Protein AF-A0A920TSF5-F1 (afdb_monomer_lite)

pLDDT: mean 94.47, std 6.19, range [56.66, 98.69]

Foldseek 3Di:
DALVVLVHDAADPVQCDDDDPVRVVVLVLCLLQPNDGNNVSVQLQVQLVVCVVVVNDPDSSRSSVVSNCCSPVSVSVVVVVVVVVVVPPD

Secondary structure (DSSP, 8-state):
--SGGGT-PPPPGGGG---SHHHHHHHHHHHHTT--SHHHHHHHHHHHHHHHHTT--SSHHHHHHHHHHHHHTSHHHHHHHHHHHHHH--

Radius of gyration: 13.88 Å; chains: 1; bounding box: 30×22×41 Å

Sequence (90 aa):
MTPEQLGLEPAALESLAGGEPEHNALVIQQVLEGQEGGARTAVVVNAAAAIAVADQSTSLQEGVRLAESSIDSGAASDALERLRMASNQR

Structure (mmCIF, N/CA/C/O backbone):
data_AF-A0A920TSF5-F1
#
_entry.id   AF-A0A920TSF5-F1
#
loop_
_atom_site.group_PDB
_atom_site.id
_atom_site.type_symbol
_atom_site.label_atom_id
_atom_site.label_alt_id
_atom_site.label_comp_id
_atom_site.label_asym_id
_atom_site.label_entity_id
_atom_site.label_seq_id
_atom_site.pdbx_PDB_ins_code
_atom_site.Cartn_x
_atom_site.Cartn_y
_atom_site.Cartn_z
_atom_site.occupancy
_atom_site.B_iso_or_equiv
_atom_site.auth_seq_id
_atom_site.auth_comp_id
_atom_site.auth_asym_id
_atom_site.auth_atom_id
_atom_site.pdbx_PDB_model_num
ATOM 1 N N . MET A 1 1 ? 5.649 11.529 13.244 1.00 76.12 1 MET A N 1
ATOM 2 C CA . MET A 1 1 ? 5.372 10.083 13.305 1.00 76.12 1 MET A CA 1
ATOM 3 C C . MET A 1 1 ? 6.475 9.359 12.571 1.00 76.12 1 MET A C 1
ATOM 5 O O . MET A 1 1 ? 6.876 9.859 11.526 1.00 76.12 1 MET A O 1
ATOM 9 N N . THR A 1 2 ? 6.970 8.249 13.111 1.00 85.81 2 THR A N 1
ATOM 10 C CA . THR A 1 2 ? 8.008 7.415 12.483 1.00 85.81 2 THR A CA 1
ATOM 11 C C . THR A 1 2 ? 7.470 5.999 12.209 1.00 85.81 2 THR A C 1
ATOM 13 O O . THR A 1 2 ? 6.485 5.612 12.848 1.00 85.81 2 THR A O 1
ATOM 16 N N . PRO A 1 3 ? 8.059 5.224 11.276 1.00 86.69 3 PRO A N 1
ATOM 17 C CA . PRO A 1 3 ? 7.658 3.834 11.020 1.00 86.69 3 PRO A CA 1
ATOM 18 C C . PRO A 1 3 ? 7.677 2.954 12.278 1.00 86.69 3 PRO A C 1
ATOM 20 O O . PRO A 1 3 ? 6.755 2.178 12.514 1.00 86.69 3 PRO A O 1
ATOM 23 N N . GLU A 1 4 ? 8.649 3.159 13.161 1.00 92.19 4 GLU A N 1
ATOM 24 C CA . GLU A 1 4 ? 8.815 2.384 14.392 1.00 92.19 4 GLU A CA 1
ATOM 25 C C . GLU A 1 4 ? 7.649 2.610 15.365 1.00 92.19 4 GLU A C 1
ATOM 27 O O . GLU A 1 4 ? 7.194 1.683 16.030 1.00 92.19 4 GLU A O 1
ATOM 32 N N . GLN A 1 5 ? 7.088 3.827 15.407 1.00 90.69 5 GLN A N 1
ATOM 33 C CA . GLN A 1 5 ? 5.888 4.136 16.205 1.00 90.69 5 GLN A CA 1
ATOM 34 C C . GLN A 1 5 ? 4.625 3.417 15.699 1.00 90.69 5 GLN A C 1
ATOM 36 O O . GLN A 1 5 ? 3.598 3.396 16.387 1.00 90.69 5 GLN A O 1
ATOM 41 N N . LEU A 1 6 ? 4.689 2.863 14.489 1.00 90.81 6 LEU A N 1
ATOM 42 C CA . LEU A 1 6 ? 3.642 2.080 13.849 1.00 90.81 6 LEU A CA 1
ATOM 43 C C . LEU A 1 6 ? 3.930 0.570 13.874 1.00 90.81 6 LEU A C 1
ATOM 45 O O . LEU A 1 6 ? 3.090 -0.194 13.413 1.00 90.81 6 LEU A O 1
ATOM 49 N N . GLY A 1 7 ? 5.067 0.145 14.439 1.00 91.62 7 GLY A N 1
ATOM 50 C CA . GLY A 1 7 ? 5.496 -1.256 14.455 1.00 91.62 7 GLY A CA 1
ATOM 51 C C . GLY A 1 7 ? 6.141 -1.729 13.150 1.00 91.62 7 GLY A C 1
ATOM 52 O O . GLY A 1 7 ? 6.210 -2.930 12.923 1.00 91.62 7 GLY A O 1
ATOM 53 N N . LEU A 1 8 ? 6.593 -0.802 12.302 1.00 92.81 8 LEU A N 1
ATOM 54 C CA . LEU A 1 8 ? 7.211 -1.097 11.011 1.00 92.81 8 LEU A CA 1
ATOM 55 C C . LEU A 1 8 ? 8.714 -0.824 11.048 1.00 92.81 8 LEU A C 1
ATOM 57 O O . LEU A 1 8 ? 9.166 0.146 11.661 1.00 92.81 8 LEU A O 1
ATOM 61 N N . GLU A 1 9 ? 9.473 -1.635 10.318 1.00 92.00 9 GLU A N 1
ATOM 62 C CA . GLU A 1 9 ? 10.899 -1.399 10.110 1.00 92.00 9 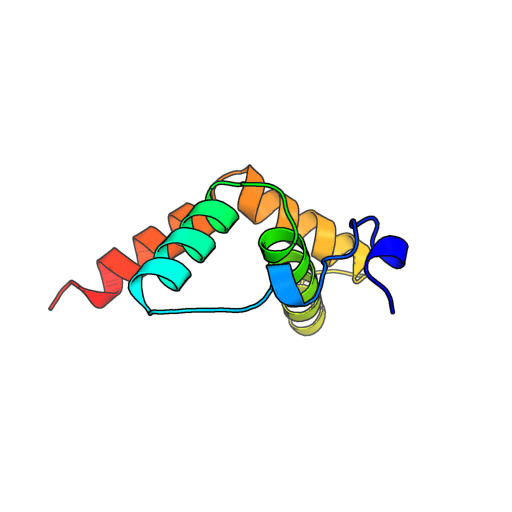GLU A CA 1
ATOM 63 C C . GLU A 1 9 ? 11.115 -0.205 9.164 1.00 92.00 9 GLU A C 1
ATOM 65 O O . GLU A 1 9 ? 10.498 -0.154 8.089 1.00 92.00 9 GLU A O 1
ATOM 70 N N . PRO A 1 10 ? 11.975 0.766 9.521 1.00 91.12 10 PRO A N 1
ATOM 71 C CA . PRO A 1 10 ? 12.279 1.905 8.666 1.00 91.12 10 PRO A CA 1
ATOM 72 C C . PRO A 1 10 ? 12.955 1.470 7.360 1.00 91.12 10 PRO A C 1
ATOM 74 O O . PRO A 1 10 ? 13.798 0.577 7.319 1.00 91.12 10 PRO A O 1
ATOM 77 N N . ALA A 1 11 ? 12.606 2.156 6.274 1.00 90.56 11 ALA A N 1
ATOM 78 C CA . ALA A 1 11 ? 13.180 1.922 4.957 1.00 90.56 11 ALA A CA 1
ATOM 79 C C . ALA A 1 11 ? 14.339 2.891 4.683 1.00 90.56 11 ALA A C 1
ATOM 81 O O . ALA A 1 11 ? 14.221 4.093 4.928 1.00 90.56 11 ALA A O 1
ATOM 82 N N . ALA A 1 12 ? 15.435 2.388 4.111 1.00 90.75 12 ALA A N 1
ATOM 83 C CA . ALA A 1 12 ? 16.479 3.243 3.550 1.00 90.75 12 ALA A CA 1
ATOM 84 C C . ALA A 1 12 ? 15.924 4.010 2.338 1.00 90.75 12 ALA A C 1
ATOM 86 O O . ALA A 1 12 ? 15.185 3.432 1.537 1.00 90.75 12 ALA A O 1
ATOM 87 N N . LEU A 1 13 ? 16.282 5.285 2.167 1.00 88.38 13 LEU A N 1
ATOM 88 C CA . LEU A 1 13 ? 15.770 6.111 1.062 1.00 88.38 13 LEU A CA 1
ATOM 89 C C . LEU A 1 13 ? 16.078 5.494 -0.305 1.00 88.38 13 LEU A C 1
ATOM 91 O O . LEU A 1 13 ? 15.245 5.520 -1.206 1.00 88.38 13 LEU A O 1
ATOM 95 N N . GLU A 1 14 ? 17.246 4.876 -0.434 1.00 88.19 14 GLU A N 1
ATOM 96 C CA . GLU A 1 14 ? 17.699 4.194 -1.641 1.00 88.19 14 GLU A CA 1
ATOM 97 C C . GLU A 1 14 ? 16.810 2.990 -1.981 1.00 88.19 14 GLU A C 1
ATOM 99 O O . GLU A 1 14 ? 16.603 2.694 -3.152 1.00 88.19 14 GLU A O 1
ATOM 104 N N . SER A 1 15 ? 16.230 2.328 -0.970 1.00 85.38 15 SER A N 1
ATOM 105 C CA . SER A 1 15 ? 15.295 1.206 -1.159 1.00 85.38 15 SER A CA 1
ATOM 106 C C . SER A 1 15 ? 13.892 1.637 -1.599 1.00 85.38 15 SER A C 1
ATOM 108 O O . SER A 1 15 ? 13.076 0.793 -1.960 1.00 85.38 15 SER A O 1
ATOM 110 N N . LEU A 1 16 ? 13.607 2.943 -1.562 1.00 89.25 16 LEU A N 1
ATOM 111 C CA . LEU A 1 16 ? 12.346 3.541 -2.005 1.00 89.25 16 LEU A CA 1
ATOM 112 C C . LEU A 1 16 ? 12.459 4.197 -3.384 1.00 89.25 16 LEU A C 1
ATOM 114 O O . LEU A 1 16 ? 11.459 4.679 -3.918 1.00 89.25 16 LEU A O 1
ATOM 118 N N . ALA A 1 17 ? 13.669 4.266 -3.942 1.00 90.06 17 ALA A N 1
ATOM 119 C CA . ALA A 1 17 ? 13.890 4.860 -5.245 1.00 90.06 17 ALA A CA 1
ATOM 120 C C . ALA A 1 17 ? 13.174 4.036 -6.324 1.00 90.06 17 ALA A C 1
ATOM 122 O O . ALA A 1 17 ? 13.385 2.831 -6.450 1.00 90.06 17 ALA A O 1
ATOM 123 N N . GLY A 1 18 ? 12.332 4.704 -7.110 1.00 90.69 18 GLY A N 1
ATOM 124 C CA . GLY A 1 18 ? 11.783 4.125 -8.330 1.00 90.69 18 GLY A CA 1
ATOM 125 C C . GLY A 1 18 ? 12.821 4.087 -9.454 1.00 90.69 18 GLY A C 1
ATOM 126 O O . GLY A 1 18 ? 13.883 4.705 -9.376 1.00 90.69 18 GLY A O 1
ATOM 127 N N . GLY A 1 19 ? 12.478 3.393 -10.530 1.00 94.12 19 GLY A N 1
ATOM 128 C CA . GLY A 1 19 ? 13.265 3.321 -11.756 1.00 94.12 19 GLY A CA 1
ATOM 129 C C . GLY A 1 19 ? 12.380 3.371 -12.996 1.00 94.12 19 GLY A C 1
ATOM 130 O O . GLY A 1 19 ? 11.369 4.077 -13.027 1.00 94.12 19 GLY A O 1
ATOM 131 N N . GLU A 1 20 ? 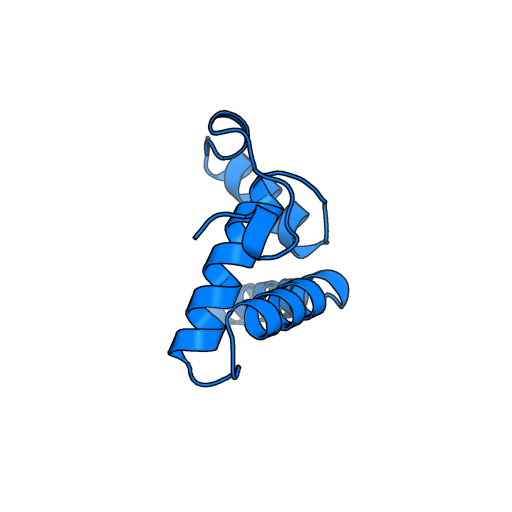12.766 2.602 -14.010 1.00 97.62 20 GLU A N 1
ATOM 132 C CA . GLU A 1 20 ? 11.998 2.449 -15.246 1.00 97.62 20 GLU A CA 1
ATOM 133 C C . GLU A 1 20 ? 10.602 1.848 -14.993 1.00 97.62 20 GLU A C 1
ATOM 135 O O . GLU A 1 20 ? 10.405 1.124 -14.007 1.00 97.62 20 GLU A O 1
ATOM 140 N N . PRO A 1 21 ? 9.619 2.110 -15.873 1.00 97.44 21 PRO A N 1
ATOM 141 C CA . PRO A 1 21 ? 8.244 1.648 -15.692 1.00 97.44 21 PRO A CA 1
ATOM 142 C C . PRO A 1 21 ? 8.113 0.146 -15.410 1.00 97.44 21 PRO A C 1
ATOM 144 O O . PRO A 1 21 ? 7.376 -0.241 -14.503 1.00 97.44 21 PRO A O 1
ATOM 147 N N . GLU A 1 22 ? 8.848 -0.702 -16.131 1.00 97.50 22 GLU A N 1
ATOM 148 C CA . GLU A 1 22 ? 8.817 -2.160 -15.967 1.00 97.50 22 GLU A CA 1
ATOM 149 C C . GLU A 1 22 ? 9.353 -2.589 -14.598 1.00 97.50 22 GLU A C 1
ATOM 151 O O . GLU A 1 22 ? 8.804 -3.494 -13.967 1.00 97.50 22 GLU A O 1
ATOM 156 N N . HIS A 1 23 ? 10.395 -1.911 -14.114 1.00 95.81 23 HIS A N 1
ATOM 157 C CA . HIS A 1 23 ? 10.946 -2.152 -12.786 1.00 95.81 23 HIS A CA 1
ATOM 158 C C . HIS A 1 23 ? 9.940 -1.763 -11.698 1.00 95.81 23 HIS A C 1
ATOM 160 O O . HIS A 1 23 ? 9.666 -2.559 -10.802 1.00 95.81 23 HIS A O 1
ATOM 166 N N . ASN A 1 24 ? 9.327 -0.581 -11.807 1.00 96.12 24 ASN A N 1
ATOM 167 C CA . ASN A 1 24 ? 8.323 -0.127 -10.842 1.00 96.12 24 ASN A CA 1
ATOM 168 C C . ASN A 1 24 ? 7.105 -1.057 -10.818 1.00 96.12 24 ASN A C 1
ATOM 170 O O . ASN A 1 24 ? 6.593 -1.373 -9.746 1.00 96.12 24 ASN A O 1
ATOM 174 N N . ALA A 1 25 ? 6.657 -1.526 -11.986 1.00 96.50 25 ALA A N 1
ATOM 175 C CA . ALA A 1 25 ? 5.555 -2.476 -12.084 1.00 96.50 25 ALA A CA 1
ATOM 176 C C . ALA A 1 25 ? 5.873 -3.795 -11.364 1.00 96.50 25 ALA A C 1
ATOM 178 O O . ALA A 1 25 ? 5.013 -4.312 -10.649 1.00 96.50 25 ALA A O 1
ATOM 179 N N . LEU A 1 26 ? 7.098 -4.310 -11.516 1.00 96.75 26 LEU A N 1
ATOM 180 C CA . LEU A 1 26 ? 7.555 -5.508 -10.812 1.00 96.75 26 LEU A CA 1
ATOM 181 C C . LEU A 1 26 ? 7.593 -5.291 -9.293 1.00 96.75 26 LEU A C 1
ATOM 183 O O . LEU A 1 26 ? 7.060 -6.115 -8.557 1.00 96.75 26 LEU A O 1
ATOM 187 N N . VAL A 1 27 ? 8.171 -4.179 -8.828 1.00 96.81 27 VAL A N 1
ATOM 188 C CA . VAL A 1 27 ? 8.246 -3.851 -7.393 1.00 96.81 27 VAL A CA 1
ATOM 189 C C . VAL A 1 27 ? 6.849 -3.739 -6.782 1.00 96.81 27 VAL A C 1
ATOM 191 O O . VAL A 1 27 ? 6.595 -4.291 -5.715 1.00 96.81 27 VAL A O 1
ATOM 194 N N . ILE A 1 28 ? 5.916 -3.069 -7.464 1.00 96.56 28 ILE A N 1
ATOM 195 C CA . ILE A 1 28 ? 4.529 -2.953 -6.996 1.00 96.56 28 ILE A CA 1
ATOM 196 C C . ILE A 1 28 ? 3.878 -4.336 -6.895 1.00 96.56 28 ILE A C 1
ATOM 198 O O . ILE A 1 28 ? 3.271 -4.634 -5.871 1.00 96.56 28 ILE A O 1
ATOM 202 N N . GLN A 1 29 ? 4.018 -5.188 -7.915 1.00 97.62 29 GLN A N 1
ATOM 203 C CA . GLN A 1 29 ? 3.466 -6.549 -7.882 1.00 97.62 29 GLN A CA 1
ATOM 204 C C . GLN A 1 29 ? 4.043 -7.359 -6.719 1.00 97.62 29 GLN A C 1
ATOM 206 O O . GLN A 1 29 ? 3.279 -7.921 -5.944 1.00 97.62 29 GLN A O 1
ATOM 211 N N . GLN A 1 30 ? 5.361 -7.320 -6.525 1.00 97.56 30 GLN A N 1
ATOM 212 C CA . GLN A 1 30 ? 6.037 -7.978 -5.407 1.00 97.56 30 GLN A CA 1
ATOM 213 C C . GLN A 1 30 ? 5.495 -7.526 -4.047 1.00 97.56 30 GLN A C 1
ATOM 215 O O . GLN A 1 30 ? 5.219 -8.361 -3.187 1.00 97.56 30 GLN A O 1
ATOM 220 N N . VAL A 1 31 ? 5.295 -6.219 -3.852 1.00 98.00 31 VAL A N 1
ATOM 221 C CA . VAL A 1 31 ? 4.698 -5.694 -2.614 1.00 98.00 31 VAL A CA 1
ATOM 222 C C . VAL A 1 31 ? 3.279 -6.228 -2.416 1.00 98.00 31 VAL A C 1
ATOM 224 O O . VAL A 1 31 ? 2.943 -6.645 -1.312 1.00 98.00 31 VAL A O 1
ATOM 227 N N . LEU A 1 32 ? 2.450 -6.244 -3.465 1.00 98.25 32 LEU A N 1
ATOM 228 C CA . LEU A 1 32 ? 1.070 -6.743 -3.392 1.00 98.25 32 LEU A CA 1
ATOM 229 C C . LEU A 1 32 ? 0.984 -8.267 -3.208 1.00 98.25 32 LEU A C 1
ATOM 231 O O . LEU A 1 32 ? -0.022 -8.753 -2.700 1.00 98.25 32 LEU A O 1
ATOM 235 N N . GLU A 1 33 ? 2.027 -9.004 -3.588 1.00 97.62 33 GLU A N 1
ATOM 236 C CA . GLU A 1 33 ? 2.216 -10.437 -3.319 1.00 97.62 33 GLU A CA 1
ATOM 237 C C . GLU A 1 33 ? 2.813 -10.713 -1.925 1.00 97.62 33 GLU A C 1
ATOM 239 O O . GLU A 1 33 ? 3.056 -11.866 -1.567 1.00 97.62 33 GLU A O 1
ATOM 244 N N . GLY A 1 34 ? 3.053 -9.670 -1.126 1.00 97.19 34 GLY A N 1
ATOM 245 C CA . GLY A 1 34 ? 3.502 -9.787 0.259 1.00 97.19 34 GLY A CA 1
ATOM 246 C C . GLY A 1 34 ? 5.015 -9.775 0.460 1.00 97.19 34 GLY A C 1
ATOM 247 O O . GLY A 1 34 ? 5.457 -9.995 1.588 1.00 97.19 34 GLY A O 1
ATOM 248 N N . GLN A 1 35 ? 5.824 -9.483 -0.567 1.00 97.00 35 GLN A N 1
ATOM 249 C CA . GLN A 1 35 ? 7.275 -9.353 -0.391 1.00 97.00 35 GLN A CA 1
ATOM 250 C C . GLN A 1 35 ? 7.602 -8.289 0.665 1.00 97.00 35 GLN A C 1
ATOM 252 O O . GLN A 1 35 ? 7.158 -7.141 0.588 1.00 97.00 35 GLN A O 1
ATOM 257 N N . GLU A 1 36 ? 8.382 -8.686 1.665 1.00 93.94 36 GLU A N 1
ATOM 258 C CA . GLU A 1 36 ? 8.841 -7.801 2.730 1.00 93.94 36 GLU A CA 1
ATOM 259 C C . GLU A 1 36 ? 9.956 -6.862 2.247 1.00 93.94 36 GLU A C 1
ATOM 261 O O . GLU A 1 36 ? 10.694 -7.165 1.309 1.00 93.94 36 GLU A O 1
ATOM 266 N N . GLY A 1 37 ? 10.092 -5.707 2.903 1.00 93.06 37 GLY A N 1
ATOM 267 C C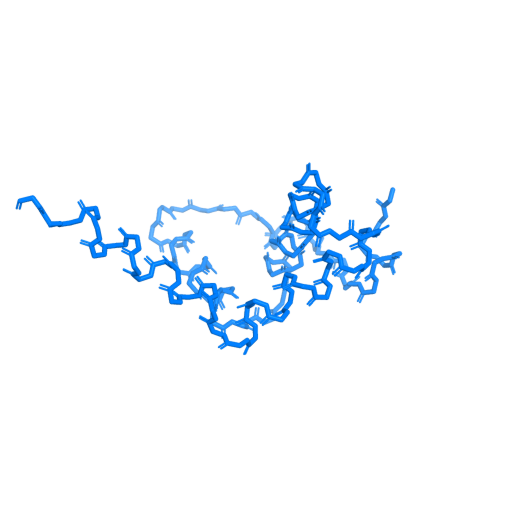A . GLY A 1 37 ? 11.154 -4.738 2.628 1.00 93.06 37 GLY A CA 1
ATOM 268 C C . GLY A 1 37 ? 10.673 -3.289 2.601 1.00 93.06 37 GLY A C 1
ATOM 269 O O . GLY A 1 37 ? 9.501 -2.990 2.832 1.00 93.06 37 GLY A O 1
ATOM 270 N N . GLY A 1 38 ? 11.594 -2.372 2.289 1.00 94.38 38 GLY A N 1
ATOM 271 C CA . GLY A 1 38 ? 11.348 -0.930 2.384 1.00 94.38 38 GLY A CA 1
ATOM 272 C C . GLY A 1 38 ? 10.178 -0.432 1.530 1.00 94.38 38 GLY A C 1
ATOM 273 O O . GLY A 1 38 ? 9.366 0.365 2.002 1.00 94.38 38 GLY A O 1
ATOM 274 N N . ALA A 1 39 ? 10.031 -0.957 0.310 1.00 95.44 39 ALA A N 1
ATOM 275 C CA . ALA A 1 39 ? 8.900 -0.635 -0.559 1.00 95.44 39 ALA A CA 1
ATOM 276 C C . ALA A 1 39 ? 7.552 -1.010 0.086 1.00 95.44 39 ALA A C 1
ATOM 278 O O . ALA A 1 39 ? 6.621 -0.203 0.077 1.00 95.44 39 ALA A O 1
ATOM 279 N N . ARG A 1 40 ? 7.462 -2.189 0.723 1.00 96.25 40 ARG A N 1
ATOM 280 C CA . ARG A 1 40 ? 6.264 -2.614 1.461 1.00 96.25 40 ARG A CA 1
ATOM 281 C C . ARG A 1 40 ? 6.003 -1.702 2.656 1.00 96.25 40 ARG A C 1
ATOM 283 O O . ARG A 1 40 ? 4.870 -1.254 2.805 1.00 96.25 40 ARG A O 1
ATOM 290 N N . THR A 1 41 ? 7.023 -1.348 3.444 1.00 95.75 41 THR A N 1
ATOM 291 C CA . THR A 1 41 ? 6.877 -0.376 4.546 1.00 95.75 41 THR A CA 1
ATOM 292 C C . THR A 1 41 ? 6.249 0.927 4.052 1.00 95.75 41 THR A C 1
ATOM 294 O O . THR A 1 41 ? 5.268 1.403 4.625 1.00 95.75 41 THR A O 1
ATOM 297 N N . ALA A 1 42 ? 6.778 1.508 2.971 1.00 95.38 42 ALA A N 1
ATOM 298 C CA . ALA A 1 42 ? 6.263 2.764 2.433 1.00 95.38 42 ALA A CA 1
ATOM 299 C C . ALA A 1 42 ? 4.810 2.641 1.945 1.00 95.38 42 ALA A C 1
ATOM 301 O O . ALA A 1 42 ? 4.002 3.543 2.186 1.00 95.38 42 ALA A O 1
ATOM 302 N N . VAL A 1 43 ? 4.456 1.529 1.295 1.00 96.94 43 VAL A N 1
ATOM 303 C CA . VAL A 1 43 ? 3.079 1.260 0.857 1.00 96.94 43 VAL A CA 1
ATOM 304 C C . VAL A 1 43 ? 2.138 1.117 2.052 1.00 96.94 43 VAL A C 1
ATOM 306 O O . VAL A 1 43 ? 1.093 1.765 2.069 1.00 96.94 43 VAL A O 1
ATOM 309 N N . VAL A 1 44 ? 2.516 0.348 3.076 1.00 97.62 44 VAL A N 1
ATOM 310 C CA . VAL A 1 44 ? 1.703 0.137 4.283 1.00 97.62 44 VAL A CA 1
ATOM 311 C C . VAL A 1 44 ? 1.452 1.453 5.019 1.00 97.62 44 VAL A C 1
ATOM 313 O O . VAL A 1 44 ? 0.310 1.734 5.378 1.00 97.62 44 VAL A O 1
ATOM 316 N N . VAL A 1 45 ? 2.471 2.304 5.185 1.00 96.12 45 VAL A N 1
ATOM 317 C CA . VAL A 1 45 ? 2.311 3.618 5.837 1.00 96.12 45 VAL A CA 1
ATOM 318 C C . VAL A 1 45 ? 1.318 4.504 5.078 1.00 96.12 45 VAL A C 1
ATOM 320 O O . VAL A 1 45 ? 0.417 5.086 5.686 1.00 96.12 45 VAL A O 1
ATOM 323 N N . ASN A 1 46 ? 1.450 4.602 3.752 1.00 96.31 46 ASN A N 1
ATOM 324 C CA . ASN A 1 46 ? 0.555 5.432 2.941 1.00 96.31 46 ASN A CA 1
ATOM 325 C C . ASN A 1 46 ? -0.871 4.865 2.888 1.00 96.31 46 ASN A C 1
ATOM 327 O O . ASN A 1 46 ? -1.839 5.620 2.987 1.00 96.31 46 ASN A O 1
ATOM 331 N N . ALA A 1 47 ? -1.016 3.542 2.783 1.00 98.00 47 ALA A N 1
ATOM 332 C CA . ALA A 1 47 ? -2.313 2.877 2.810 1.00 98.00 47 ALA A CA 1
ATOM 333 C C . ALA A 1 47 ? -3.009 3.062 4.166 1.00 98.00 47 ALA A C 1
ATOM 335 O O . ALA A 1 47 ? -4.184 3.415 4.198 1.00 98.00 47 ALA A O 1
ATOM 336 N N . ALA A 1 48 ? -2.286 2.921 5.280 1.00 97.62 48 ALA A N 1
ATOM 337 C CA . ALA A 1 48 ? -2.814 3.177 6.617 1.00 97.62 48 ALA A CA 1
ATOM 338 C C . ALA A 1 48 ? -3.334 4.613 6.769 1.00 97.62 48 ALA A C 1
ATOM 340 O O . ALA A 1 48 ? -4.414 4.825 7.319 1.00 97.62 48 ALA A O 1
ATOM 341 N N . ALA A 1 49 ? -2.599 5.598 6.240 1.00 95.94 49 ALA A N 1
ATOM 342 C CA . ALA A 1 49 ? -3.042 6.988 6.226 1.00 95.94 49 ALA A CA 1
ATOM 343 C C . ALA A 1 49 ? -4.315 7.180 5.384 1.00 95.94 49 ALA A C 1
ATOM 345 O O . ALA A 1 49 ? -5.241 7.856 5.827 1.00 95.94 49 ALA A O 1
ATOM 346 N N . ALA A 1 50 ? -4.395 6.554 4.206 1.00 97.75 50 ALA A N 1
ATOM 347 C CA . ALA A 1 50 ? -5.586 6.608 3.358 1.00 97.75 50 ALA A CA 1
ATOM 348 C C . ALA A 1 50 ? -6.813 5.959 4.028 1.00 97.75 50 ALA A C 1
ATOM 350 O O . ALA A 1 50 ? -7.901 6.529 3.988 1.00 97.75 50 ALA A O 1
ATOM 351 N N . ILE A 1 51 ? -6.636 4.809 4.687 1.00 97.81 51 ILE A N 1
ATOM 352 C CA . ILE A 1 51 ? -7.685 4.117 5.456 1.00 97.81 51 ILE A CA 1
ATOM 353 C C . ILE A 1 51 ? -8.181 5.001 6.608 1.00 97.81 51 ILE A C 1
ATOM 355 O O . ILE A 1 51 ? -9.388 5.113 6.820 1.00 97.81 51 ILE A O 1
ATOM 359 N N . ALA A 1 52 ? -7.269 5.671 7.318 1.00 95.69 52 ALA A N 1
ATOM 360 C CA . ALA A 1 52 ? -7.626 6.584 8.399 1.00 95.69 52 ALA A CA 1
ATOM 361 C C . ALA A 1 52 ? -8.398 7.813 7.896 1.00 95.69 52 ALA A C 1
ATOM 363 O O . ALA A 1 52 ? -9.411 8.172 8.483 1.00 95.69 52 ALA A O 1
ATOM 364 N N . VAL A 1 53 ? -7.967 8.427 6.788 1.00 95.94 53 VAL A N 1
ATOM 365 C CA . VAL A 1 53 ? -8.671 9.569 6.167 1.00 95.94 53 VAL A CA 1
ATOM 366 C C . VAL A 1 53 ? -10.050 9.174 5.629 1.00 95.94 53 VAL A C 1
ATOM 368 O O . VAL A 1 53 ? -10.938 10.016 5.548 1.00 95.94 53 VAL A O 1
ATOM 371 N N . ALA A 1 54 ? -10.245 7.904 5.277 1.00 97.38 54 ALA A N 1
ATOM 372 C CA . ALA A 1 54 ? -11.532 7.369 4.850 1.00 97.38 54 ALA A CA 1
ATOM 373 C C . ALA A 1 54 ? -12.476 7.006 6.017 1.00 97.38 54 ALA A C 1
ATOM 375 O O . ALA A 1 54 ? -13.519 6.410 5.760 1.00 97.38 54 ALA A O 1
ATOM 376 N N . ASP A 1 55 ? -12.116 7.310 7.272 1.00 96.44 55 ASP A N 1
ATOM 377 C CA . ASP A 1 55 ? -12.841 6.912 8.493 1.00 96.44 55 ASP A CA 1
ATOM 378 C C . ASP A 1 55 ? -13.021 5.384 8.645 1.00 96.44 55 ASP A C 1
ATOM 380 O O . ASP A 1 55 ? -13.904 4.905 9.356 1.00 96.44 55 ASP A O 1
ATOM 384 N N . GLN A 1 56 ? -12.145 4.594 8.013 1.00 96.75 56 GLN A N 1
ATOM 385 C CA . GLN A 1 56 ? -12.187 3.123 8.031 1.00 96.75 56 GLN A CA 1
ATOM 386 C C . GLN A 1 56 ? -11.306 2.507 9.131 1.00 96.75 56 GLN A C 1
ATOM 388 O O . GLN A 1 56 ? -11.159 1.288 9.204 1.00 96.75 56 GLN A O 1
ATOM 393 N N . SER A 1 57 ? -10.702 3.336 9.983 1.00 96.75 57 SER A N 1
ATOM 394 C CA . SER A 1 57 ? -9.934 2.906 11.154 1.00 96.75 57 SER A CA 1
ATOM 395 C C . SER A 1 57 ? -10.006 3.957 12.256 1.00 96.75 57 SER A C 1
ATOM 397 O O . SER A 1 57 ? -10.039 5.151 11.971 1.00 96.75 57 SER A O 1
ATOM 399 N N . THR A 1 58 ? -9.948 3.527 13.512 1.00 93.75 58 THR A N 1
ATOM 400 C CA . THR A 1 58 ? -9.970 4.400 14.699 1.00 93.75 58 THR A CA 1
ATOM 401 C C . THR A 1 58 ? -8.590 4.950 15.074 1.00 93.75 58 THR A C 1
ATOM 403 O O . THR A 1 58 ? -8.471 5.815 15.942 1.00 93.75 58 THR A O 1
ATOM 406 N N . SER A 1 59 ? -7.525 4.444 14.444 1.00 94.25 59 SER A N 1
ATOM 407 C CA . SER A 1 59 ? -6.139 4.870 14.657 1.00 94.25 59 SER A CA 1
ATOM 408 C C . SER A 1 59 ? -5.256 4.488 13.470 1.00 94.25 59 SER A C 1
ATOM 410 O O . SER A 1 59 ? -5.551 3.535 12.750 1.00 94.25 59 SER A O 1
ATOM 412 N N . LEU A 1 60 ? -4.115 5.163 13.308 1.00 94.50 60 LEU A N 1
ATOM 413 C CA . LEU A 1 60 ? -3.143 4.799 12.272 1.00 94.50 60 LEU A CA 1
ATOM 414 C C . LEU A 1 60 ? -2.563 3.393 12.476 1.00 94.50 60 LEU A C 1
ATOM 416 O O . LEU A 1 60 ? -2.328 2.696 11.498 1.00 94.50 60 LEU A O 1
ATOM 420 N N . GLN A 1 61 ? -2.389 2.936 13.721 1.00 95.38 61 GLN A N 1
ATOM 421 C CA . GLN A 1 61 ? -1.953 1.565 14.011 1.00 95.38 61 GLN A CA 1
ATOM 422 C C . GLN A 1 61 ? -2.979 0.520 13.555 1.00 95.38 61 GLN A C 1
ATOM 424 O O . GLN A 1 61 ? -2.605 -0.564 13.117 1.00 95.38 61 GLN A O 1
ATOM 429 N N . GLU A 1 62 ? -4.274 0.817 13.666 1.00 96.88 62 GLU A N 1
ATOM 430 C CA . GLU A 1 62 ? -5.311 -0.037 13.085 1.00 96.88 62 GLU A CA 1
ATOM 431 C C . GLU A 1 62 ? -5.279 0.009 11.556 1.00 96.88 62 GLU A C 1
ATOM 433 O O . GLU A 1 62 ? -5.329 -1.045 10.927 1.00 96.88 62 GLU A O 1
ATOM 438 N N . GLY A 1 63 ? -5.096 1.194 10.966 1.00 98.00 63 GLY A N 1
ATOM 439 C CA . GLY A 1 63 ? -4.896 1.347 9.524 1.00 98.00 63 GLY A CA 1
ATOM 440 C C . GLY A 1 63 ? -3.724 0.517 8.988 1.00 98.00 63 GLY A C 1
ATOM 441 O O . GLY A 1 63 ? -3.861 -0.116 7.945 1.00 98.00 63 GLY A O 1
ATOM 442 N N . VAL A 1 64 ? -2.603 0.454 9.716 1.00 98.00 64 VAL A N 1
ATOM 443 C CA . VAL A 1 64 ? -1.443 -0.387 9.367 1.00 98.00 64 VAL A CA 1
ATOM 444 C C . VAL A 1 64 ? -1.826 -1.861 9.339 1.00 98.00 64 VAL A C 1
ATOM 446 O O . VAL A 1 64 ? -1.620 -2.511 8.318 1.00 98.00 64 VAL A O 1
ATOM 449 N N . ARG A 1 65 ? -2.479 -2.368 10.393 1.00 97.88 65 ARG A N 1
ATOM 450 C CA . ARG A 1 65 ? -2.928 -3.771 10.436 1.00 97.88 65 ARG A CA 1
ATOM 451 C C . ARG A 1 65 ? -3.892 -4.112 9.300 1.00 97.88 65 ARG A C 1
ATOM 453 O O . ARG A 1 65 ? -3.822 -5.203 8.744 1.00 97.88 65 ARG A O 1
ATOM 460 N N . LEU A 1 66 ? -4.795 -3.194 8.953 1.00 98.50 66 LEU A N 1
ATOM 461 C CA . LEU A 1 66 ? -5.724 -3.377 7.834 1.00 98.50 66 LEU A CA 1
ATOM 462 C C . LEU A 1 66 ? -4.992 -3.389 6.485 1.00 98.50 66 LEU A C 1
ATOM 464 O O . LEU A 1 66 ? -5.305 -4.215 5.629 1.00 98.50 66 LEU A O 1
ATOM 468 N N . ALA A 1 67 ? -4.005 -2.510 6.300 1.00 98.50 67 ALA A N 1
ATOM 469 C CA . ALA A 1 67 ? -3.184 -2.471 5.095 1.00 98.50 67 ALA A CA 1
ATOM 470 C C . ALA A 1 67 ? -2.342 -3.749 4.931 1.00 98.50 67 ALA A C 1
ATOM 472 O O . ALA A 1 67 ? -2.359 -4.348 3.857 1.00 98.50 67 ALA A O 1
ATOM 473 N N . GLU A 1 68 ? -1.670 -4.203 5.992 1.00 98.25 68 GLU A N 1
ATOM 474 C CA . GLU A 1 68 ? -0.922 -5.467 6.000 1.00 98.25 68 GLU A CA 1
ATOM 475 C C . GLU A 1 68 ? -1.842 -6.654 5.724 1.00 98.25 68 GLU A C 1
ATOM 477 O O . GLU A 1 68 ? -1.571 -7.434 4.818 1.00 98.25 68 GLU A O 1
ATOM 482 N N . SER A 1 69 ? -2.994 -6.732 6.399 1.00 98.44 69 SER A N 1
ATOM 483 C CA . SER A 1 69 ? -3.974 -7.795 6.162 1.00 98.44 69 SER A CA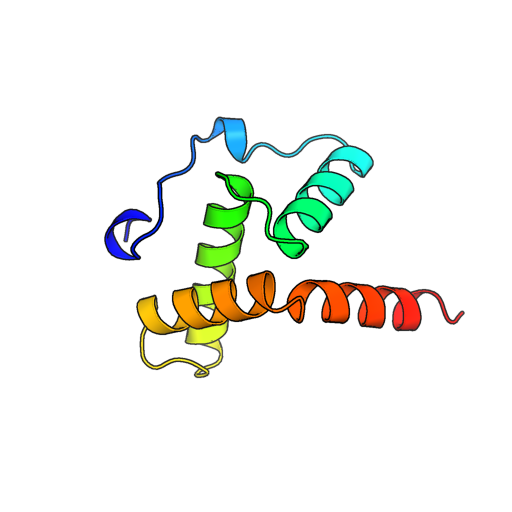 1
ATOM 484 C C . SER A 1 69 ? -4.488 -7.812 4.718 1.00 98.44 69 SER A C 1
ATOM 486 O O . SER A 1 69 ? -4.702 -8.892 4.168 1.00 98.44 69 SER A O 1
ATOM 488 N N . SER A 1 70 ? -4.676 -6.650 4.088 1.00 98.69 70 SER A N 1
ATOM 489 C CA . SER A 1 70 ? -5.081 -6.549 2.680 1.00 98.69 70 SER A CA 1
ATOM 490 C C . SER A 1 70 ? -4.019 -7.115 1.729 1.00 98.69 70 SER A C 1
ATOM 492 O O . SER A 1 70 ? -4.360 -7.791 0.758 1.00 98.69 70 SER A O 1
ATOM 494 N N . ILE A 1 71 ? -2.738 -6.876 2.025 1.00 98.62 71 ILE A N 1
ATOM 495 C CA . ILE A 1 71 ? -1.607 -7.422 1.267 1.00 98.62 71 ILE A CA 1
ATOM 496 C C . ILE A 1 71 ? -1.481 -8.931 1.515 1.00 98.62 71 ILE A C 1
ATOM 498 O O . ILE A 1 71 ? -1.559 -9.716 0.575 1.00 98.62 71 ILE A O 1
ATOM 502 N N . ASP A 1 72 ? -1.367 -9.348 2.776 1.00 98.38 72 ASP A N 1
ATOM 503 C CA . ASP A 1 72 ? -1.052 -10.733 3.151 1.00 98.38 72 ASP A CA 1
ATOM 504 C C . ASP A 1 72 ? -2.183 -11.719 2.825 1.00 98.38 72 ASP A C 1
ATOM 506 O O . ASP A 1 72 ? -1.939 -12.904 2.605 1.00 98.38 72 ASP A O 1
ATOM 510 N N . SER A 1 73 ? -3.433 -11.247 2.764 1.00 98.50 73 SER A N 1
ATOM 511 C CA . SER A 1 73 ? -4.572 -12.066 2.320 1.00 98.50 73 SER A CA 1
ATOM 512 C C . SER A 1 73 ? -4.687 -12.197 0.798 1.00 98.50 73 SER A C 1
ATOM 514 O O . SER A 1 73 ? -5.535 -12.951 0.323 1.00 98.50 73 SER A O 1
ATOM 516 N N . GLY A 1 74 ? -3.887 -11.452 0.028 1.00 98.19 74 GLY A N 1
ATOM 517 C CA . GLY A 1 74 ? -3.983 -11.366 -1.431 1.00 98.19 74 GLY A CA 1
ATOM 518 C C . GLY A 1 74 ? -5.077 -10.421 -1.944 1.00 98.19 74 GLY A C 1
ATOM 519 O O . GLY A 1 74 ? -5.138 -10.158 -3.145 1.00 98.19 74 GLY A O 1
ATOM 520 N N . ALA A 1 75 ? -5.904 -9.838 -1.068 1.00 98.62 75 ALA A N 1
ATOM 521 C CA . ALA A 1 75 ? -7.008 -8.959 -1.464 1.00 98.62 75 ALA A CA 1
ATOM 522 C C . ALA A 1 75 ? -6.547 -7.728 -2.268 1.00 98.62 75 ALA A C 1
ATOM 524 O O . ALA A 1 75 ? -7.256 -7.270 -3.173 1.00 98.62 75 ALA A O 1
ATOM 525 N N . ALA A 1 76 ? -5.360 -7.199 -1.955 1.00 98.44 76 ALA A N 1
ATOM 526 C CA . ALA A 1 76 ? -4.752 -6.089 -2.681 1.00 98.44 76 ALA A CA 1
ATOM 527 C C . ALA A 1 76 ? -4.320 -6.492 -4.106 1.00 98.44 76 ALA A C 1
ATOM 529 O O . ALA A 1 76 ? -4.567 -5.744 -5.055 1.00 98.44 76 ALA A O 1
ATOM 530 N N . SER A 1 77 ? -3.74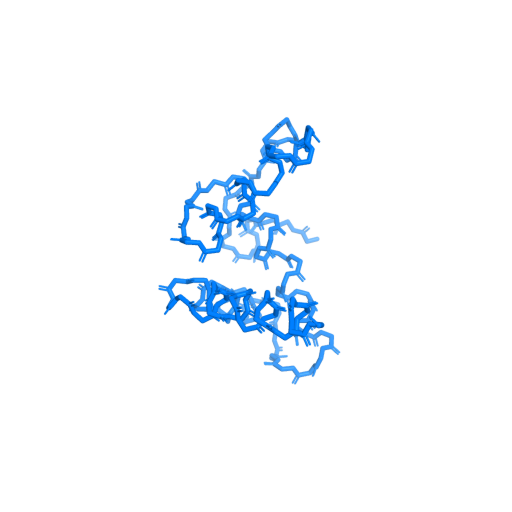7 -7.689 -4.274 1.00 98.25 77 SER A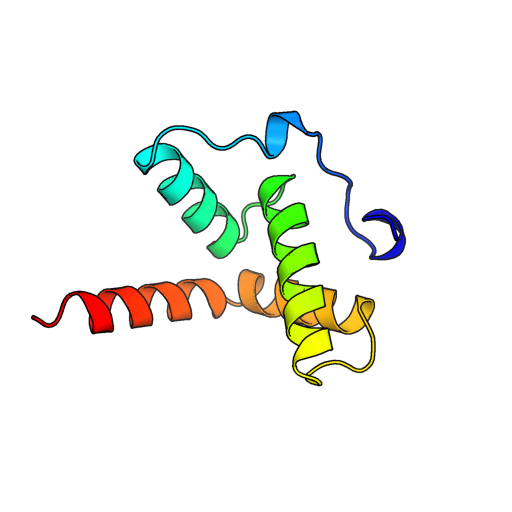 N 1
ATOM 531 C CA . SER A 1 77 ? -3.397 -8.247 -5.589 1.00 98.25 77 SER A CA 1
ATOM 532 C C . SER A 1 77 ? -4.649 -8.523 -6.432 1.00 98.25 77 SER A C 1
ATOM 534 O O . SER A 1 77 ? -4.746 -8.082 -7.580 1.00 98.25 77 SER A O 1
ATOM 536 N N . ASP A 1 78 ? -5.686 -9.110 -5.827 1.00 98.38 78 ASP A N 1
ATOM 537 C CA . ASP A 1 78 ? -6.979 -9.326 -6.485 1.00 98.38 78 ASP A CA 1
ATOM 538 C C . ASP A 1 78 ? -7.619 -8.009 -6.956 1.00 98.38 78 ASP A C 1
ATOM 540 O O . ASP A 1 78 ? -8.266 -7.954 -8.005 1.00 98.38 78 ASP A O 1
ATOM 544 N N . ALA A 1 79 ? -7.464 -6.923 -6.190 1.00 98.00 79 ALA A N 1
ATOM 545 C CA . ALA A 1 79 ? -7.955 -5.605 -6.584 1.00 98.00 79 ALA A CA 1
ATOM 546 C C . ALA A 1 79 ? -7.238 -5.065 -7.828 1.00 98.00 79 ALA A C 1
ATOM 548 O O . ALA A 1 79 ? -7.901 -4.510 -8.711 1.00 98.00 79 ALA A O 1
ATOM 549 N N . LEU A 1 80 ? -5.918 -5.260 -7.925 1.00 97.31 80 LEU A N 1
ATOM 550 C CA . LEU A 1 80 ? -5.149 -4.907 -9.115 1.00 97.31 80 LEU A CA 1
ATOM 551 C C . LEU A 1 80 ? -5.610 -5.720 -10.331 1.00 97.31 80 LEU A C 1
ATOM 553 O O . LEU A 1 80 ? -5.810 -5.146 -11.402 1.00 97.31 80 LEU A O 1
ATOM 557 N N . GLU A 1 81 ? -5.837 -7.024 -10.178 1.00 97.19 81 GLU A N 1
ATOM 558 C CA . GLU A 1 81 ? -6.287 -7.857 -11.297 1.00 97.19 81 GLU A CA 1
ATOM 559 C C . GLU A 1 81 ? -7.686 -7.452 -11.781 1.00 97.19 81 GLU A C 1
ATOM 561 O O . GLU A 1 81 ? -7.899 -7.261 -12.981 1.00 97.19 81 GLU A O 1
ATOM 566 N N . ARG A 1 82 ? -8.621 -7.171 -10.861 1.00 97.50 82 ARG A N 1
ATOM 567 C CA . ARG A 1 82 ? -9.935 -6.604 -11.221 1.00 97.50 82 ARG A CA 1
ATOM 568 C C . ARG A 1 82 ? -9.803 -5.293 -12.001 1.00 97.50 82 ARG A C 1
ATOM 570 O O . ARG A 1 82 ? -10.532 -5.086 -12.973 1.00 97.50 82 ARG A O 1
ATOM 577 N N . LEU A 1 83 ? -8.874 -4.416 -11.611 1.00 96.44 83 LEU A N 1
ATOM 578 C CA . LEU A 1 83 ? -8.613 -3.160 -12.319 1.00 96.44 83 LEU A CA 1
ATOM 579 C C . LEU A 1 83 ? -8.041 -3.399 -13.725 1.00 96.44 83 LEU A C 1
ATOM 581 O O . LEU A 1 83 ? -8.474 -2.747 -14.679 1.00 96.44 83 LEU A O 1
ATOM 585 N N . ARG A 1 84 ? -7.107 -4.345 -13.887 1.00 95.75 84 ARG A N 1
ATOM 586 C CA . ARG A 1 84 ? -6.561 -4.733 -15.202 1.00 95.75 84 ARG A CA 1
ATOM 587 C C . ARG A 1 84 ? -7.653 -5.267 -16.119 1.00 95.75 84 ARG A C 1
ATOM 589 O O . ARG A 1 84 ? -7.760 -4.820 -17.259 1.00 95.75 84 ARG A O 1
ATOM 596 N N . MET A 1 85 ? -8.502 -6.161 -15.617 1.00 96.19 85 MET A N 1
ATOM 597 C CA . MET A 1 85 ? -9.641 -6.677 -16.377 1.00 96.19 85 MET A CA 1
ATOM 598 C C . MET A 1 85 ? -10.593 -5.552 -16.794 1.00 96.19 85 MET A C 1
ATOM 600 O O . MET A 1 85 ? -11.014 -5.512 -17.945 1.00 96.19 85 MET A O 1
ATOM 604 N N . ALA A 1 86 ? -10.935 -4.631 -15.890 1.00 96.62 86 ALA A N 1
ATOM 605 C CA . ALA A 1 86 ? -11.867 -3.541 -16.184 1.00 96.62 86 ALA A CA 1
ATOM 606 C C . ALA A 1 86 ? -11.301 -2.512 -17.182 1.00 96.62 86 ALA A C 1
ATOM 608 O O . ALA A 1 86 ? -12.041 -1.972 -18.000 1.00 96.62 86 ALA A O 1
ATOM 609 N N . SER A 1 87 ? -9.996 -2.239 -17.132 1.00 94.69 87 SER A N 1
ATOM 610 C CA . SER A 1 87 ? -9.340 -1.233 -17.984 1.00 94.69 87 SER A CA 1
ATOM 611 C C . SER A 1 87 ? -8.982 -1.735 -19.388 1.00 94.69 87 SER A C 1
ATOM 613 O O . SER A 1 87 ? -8.887 -0.922 -20.309 1.00 94.69 87 SER A O 1
ATOM 615 N N . ASN A 1 88 ? -8.841 -3.053 -19.567 1.00 90.56 88 ASN A N 1
ATOM 616 C CA . ASN A 1 88 ? -8.475 -3.684 -20.840 1.00 90.56 88 ASN A CA 1
ATOM 617 C C . ASN A 1 88 ? -9.670 -4.247 -21.635 1.00 90.56 88 ASN A C 1
ATOM 619 O O . ASN A 1 88 ? -9.476 -4.756 -22.735 1.00 90.56 88 ASN A O 1
ATOM 623 N N . GLN A 1 89 ? -10.900 -4.144 -21.121 1.00 68.19 89 GLN A N 1
ATOM 624 C CA . GLN A 1 89 ? -12.139 -4.550 -21.810 1.00 68.19 89 GLN A CA 1
ATOM 625 C C . GLN A 1 89 ? -12.616 -3.522 -22.861 1.00 68.19 89 GLN A C 1
ATOM 627 O O . GLN A 1 89 ? -13.784 -3.138 -22.879 1.00 68.19 89 GLN A O 1
ATOM 632 N N . ARG A 1 90 ? -11.717 -3.046 -23.728 1.00 56.66 90 ARG A N 1
ATOM 633 C CA . ARG A 1 90 ? -12.068 -2.148 -24.842 1.00 56.66 90 ARG A CA 1
ATOM 634 C C . ARG A 1 90 ? -12.287 -2.898 -26.145 1.00 56.66 90 ARG A C 1
ATOM 636 O O . ARG A 1 90 ? -11.470 -3.795 -26.440 1.00 56.66 90 ARG A O 1
#